Protein AF-A0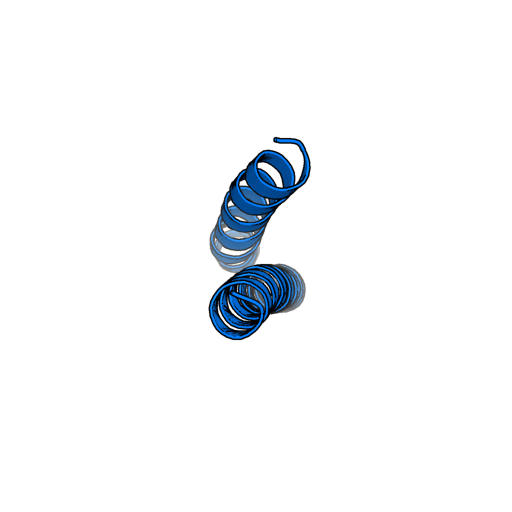A6J6JM70-F1 (afdb_monomer_lite)

Secondary structure (DSSP, 8-state):
-HHHHHHHHHHHHHHHHHHHHHHTT-HHHHHHHHHHHHHHHHHHHHHHTT-

Structure (mmCIF, N/CA/C/O backbone):
data_AF-A0A6J6JM70-F1
#
_entry.id   AF-A0A6J6JM70-F1
#
loop_
_atom_site.group_PDB
_atom_site.id
_atom_site.type_symbol
_atom_site.label_atom_id
_atom_site.label_alt_id
_atom_site.label_comp_id
_atom_site.label_asym_id
_atom_site.label_entity_id
_atom_site.label_seq_id
_atom_site.pdbx_PDB_ins_code
_atom_site.Cartn_x
_atom_site.Cartn_y
_atom_site.Cartn_z
_atom_site.occupancy
_atom_site.B_iso_or_equiv
_atom_site.auth_seq_id
_atom_site.auth_comp_id
_atom_site.auth_asym_id
_atom_site.auth_atom_id
_atom_site.pdbx_PDB_model_num
ATOM 1 N N . MET A 1 1 ? -17.434 1.425 2.855 1.00 77.62 1 MET A N 1
ATOM 2 C CA . MET A 1 1 ? -17.363 1.285 1.381 1.00 77.62 1 MET A CA 1
ATOM 3 C C . MET A 1 1 ? -16.084 1.890 0.815 1.00 77.62 1 MET A C 1
ATOM 5 O O . MET A 1 1 ? -15.294 1.139 0.263 1.00 77.62 1 MET A O 1
ATOM 9 N N . ILE A 1 2 ? -15.825 3.188 1.019 1.00 88.31 2 ILE A N 1
ATOM 10 C CA . ILE A 1 2 ? -14.614 3.874 0.516 1.00 88.31 2 ILE A CA 1
ATOM 11 C C . ILE A 1 2 ? -13.310 3.194 0.965 1.00 88.31 2 ILE A C 1
ATOM 13 O O . ILE A 1 2 ? -12.428 2.955 0.153 1.00 88.31 2 ILE A O 1
ATOM 17 N N . THR A 1 3 ? -13.196 2.802 2.235 1.00 87.50 3 THR A N 1
ATOM 18 C CA . THR A 1 3 ? -11.994 2.126 2.759 1.00 87.50 3 THR A CA 1
ATOM 19 C C . THR A 1 3 ? -11.718 0.777 2.099 1.00 87.50 3 THR A C 1
ATOM 21 O O . THR A 1 3 ? -10.564 0.441 1.856 1.00 87.50 3 THR A O 1
ATOM 24 N N . THR A 1 4 ? -12.758 0.005 1.785 1.00 89.38 4 THR A N 1
ATOM 25 C CA . THR A 1 4 ? -12.627 -1.259 1.049 1.00 89.38 4 THR A CA 1
ATOM 26 C C . THR A 1 4 ? -12.151 -1.008 -0.378 1.00 89.38 4 THR A C 1
ATOM 28 O O . THR A 1 4 ? -11.227 -1.675 -0.830 1.00 89.38 4 THR A O 1
ATOM 31 N N . L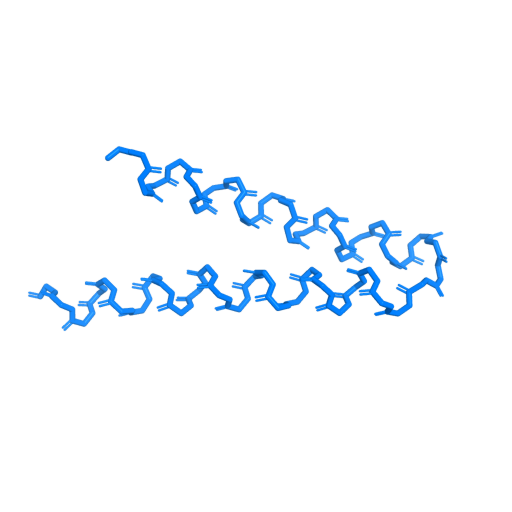EU A 1 5 ? -12.722 -0.008 -1.054 1.00 93.38 5 LEU A N 1
ATOM 32 C CA . LEU A 1 5 ? -12.309 0.384 -2.402 1.00 93.38 5 LEU A CA 1
ATOM 33 C C . LEU A 1 5 ? -10.835 0.817 -2.439 1.00 93.38 5 LEU A C 1
ATOM 35 O O . LEU A 1 5 ? -10.074 0.326 -3.264 1.00 93.38 5 LEU A O 1
ATOM 39 N N . LEU A 1 6 ? -10.408 1.661 -1.493 1.00 93.50 6 LEU A N 1
ATOM 40 C CA . LEU A 1 6 ? -9.014 2.100 -1.371 1.00 93.50 6 LEU A CA 1
ATOM 41 C C . LEU A 1 6 ? -8.044 0.934 -1.146 1.00 93.50 6 LEU A C 1
ATOM 43 O O . LEU A 1 6 ? -6.925 0.970 -1.642 1.00 93.50 6 LEU A O 1
ATOM 47 N N . ARG A 1 7 ? -8.460 -0.113 -0.425 1.00 92.94 7 ARG A N 1
ATOM 48 C CA 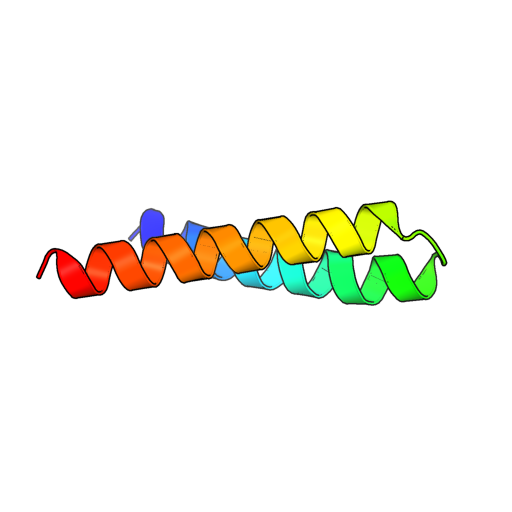. ARG A 1 7 ? -7.634 -1.315 -0.232 1.00 92.94 7 ARG A CA 1
ATOM 49 C C . ARG A 1 7 ? -7.481 -2.110 -1.512 1.00 92.94 7 ARG A C 1
ATOM 51 O O . ARG A 1 7 ? -6.373 -2.523 -1.815 1.00 92.94 7 ARG A O 1
ATOM 58 N N . ILE A 1 8 ? -8.568 -2.302 -2.256 1.00 95.38 8 ILE A N 1
ATOM 59 C CA . ILE A 1 8 ? -8.532 -3.012 -3.540 1.00 95.38 8 ILE A CA 1
ATOM 60 C C . ILE A 1 8 ? -7.614 -2.269 -4.515 1.00 95.38 8 ILE A C 1
ATOM 62 O O . ILE A 1 8 ? -6.721 -2.877 -5.098 1.00 95.38 8 ILE A O 1
ATOM 66 N N . LEU A 1 9 ? -7.774 -0.946 -4.621 1.00 96.25 9 LEU A N 1
ATOM 67 C CA . LEU A 1 9 ? -6.898 -0.103 -5.435 1.00 96.25 9 LEU A CA 1
ATOM 68 C C . LEU A 1 9 ? -5.446 -0.151 -4.950 1.00 96.25 9 LEU A C 1
ATOM 70 O O . LEU A 1 9 ? -4.541 -0.277 -5.764 1.00 96.25 9 LEU A O 1
ATOM 74 N N . GLY A 1 10 ? -5.217 -0.112 -3.637 1.00 95.88 10 GLY A N 1
ATOM 75 C CA . GLY A 1 10 ? -3.881 -0.215 -3.054 1.00 95.88 10 GLY A CA 1
ATOM 76 C C . GLY A 1 10 ? -3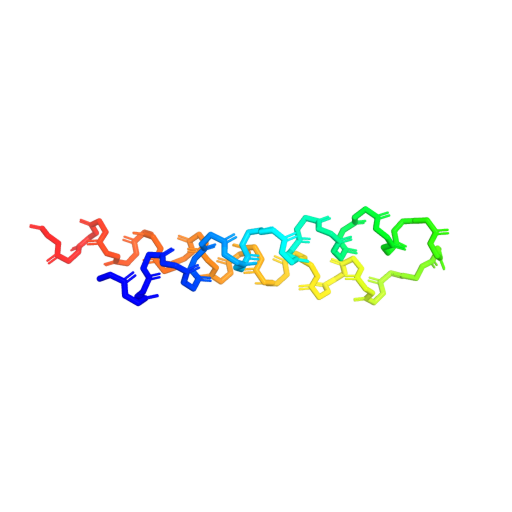.194 -1.550 -3.353 1.00 95.88 10 GLY A C 1
ATOM 77 O O . GLY A 1 10 ? -2.012 -1.557 -3.677 1.00 95.88 10 GLY A O 1
ATOM 78 N N . VAL A 1 11 ? -3.918 -2.676 -3.316 1.00 96.88 11 VAL A N 1
ATOM 79 C CA . VAL A 1 11 ? -3.364 -3.973 -3.744 1.00 96.88 11 VAL A CA 1
ATOM 80 C C . VAL A 1 11 ? -3.041 -3.949 -5.234 1.00 96.88 11 VAL A C 1
ATOM 82 O O . VAL A 1 11 ? -1.933 -4.316 -5.612 1.00 96.88 11 VAL A O 1
ATOM 85 N N . GLY A 1 12 ? -3.971 -3.480 -6.072 1.00 96.81 12 GLY A N 1
ATOM 86 C CA . GLY A 1 12 ? -3.768 -3.410 -7.520 1.00 96.81 12 GLY A CA 1
ATOM 87 C C . GLY A 1 12 ? -2.547 -2.571 -7.903 1.00 96.81 12 GLY A C 1
ATOM 88 O O . GLY A 1 12 ? -1.690 -3.041 -8.643 1.00 96.81 12 GLY A O 1
ATOM 89 N N . LEU A 1 13 ? -2.425 -1.366 -7.341 1.00 96.75 13 LEU A N 1
ATOM 90 C CA . LEU A 1 13 ? -1.285 -0.473 -7.567 1.00 96.75 13 LEU A CA 1
ATOM 91 C C . LEU A 1 13 ? 0.022 -1.042 -7.007 1.00 96.75 13 LEU A C 1
ATOM 93 O O . LEU A 1 13 ? 1.066 -0.890 -7.631 1.00 96.75 13 LEU A O 1
ATOM 97 N N . GLY A 1 14 ? -0.026 -1.712 -5.854 1.00 96.56 14 GLY A N 1
ATOM 98 C CA . GLY A 1 14 ? 1.155 -2.308 -5.234 1.00 96.56 14 GLY A CA 1
ATOM 99 C C . GLY A 1 14 ? 1.710 -3.477 -6.048 1.00 96.56 14 GLY A C 1
ATOM 100 O O . GLY A 1 14 ? 2.911 -3.540 -6.295 1.00 96.56 14 GLY A O 1
ATOM 101 N N . VAL A 1 15 ? 0.832 -4.363 -6.529 1.00 96.75 15 VAL A N 1
ATOM 102 C CA . VAL A 1 15 ? 1.208 -5.457 -7.440 1.00 96.75 15 VAL A CA 1
ATOM 103 C C . VAL A 1 15 ? 1.694 -4.903 -8.776 1.00 96.75 15 VAL A C 1
ATOM 105 O O . VAL A 1 15 ? 2.717 -5.355 -9.280 1.00 96.75 15 VAL A O 1
ATOM 108 N N . PHE A 1 16 ? 1.011 -3.898 -9.329 1.00 96.31 16 PHE A N 1
ATOM 109 C CA . PHE A 1 16 ? 1.435 -3.241 -10.564 1.00 96.31 16 PHE A CA 1
ATOM 110 C C . PHE A 1 16 ? 2.849 -2.669 -10.430 1.00 96.31 16 PHE A C 1
ATOM 112 O O . PHE A 1 16 ? 3.707 -2.974 -11.248 1.00 96.31 16 PHE A O 1
ATOM 119 N N . ALA A 1 17 ? 3.127 -1.909 -9.371 1.00 94.81 17 ALA A N 1
ATOM 120 C CA . ALA A 1 17 ? 4.453 -1.355 -9.122 1.00 94.81 17 ALA A CA 1
ATOM 121 C C . ALA A 1 17 ? 5.523 -2.447 -8.924 1.00 94.81 17 ALA A C 1
ATOM 123 O O . ALA A 1 17 ? 6.645 -2.288 -9.388 1.00 94.81 17 ALA A O 1
ATOM 124 N N . MET A 1 18 ? 5.183 -3.586 -8.310 1.00 94.75 18 MET A N 1
ATOM 125 C CA . MET A 1 18 ? 6.108 -4.722 -8.204 1.00 94.75 18 MET A CA 1
ATOM 126 C C . MET A 1 18 ? 6.463 -5.325 -9.569 1.00 94.75 18 MET A C 1
ATOM 128 O O . MET A 1 18 ? 7.639 -5.531 -9.854 1.00 94.75 18 MET A O 1
ATOM 132 N N . VAL A 1 19 ? 5.459 -5.584 -10.412 1.00 94.38 19 VAL A N 1
ATOM 133 C CA . VAL A 1 19 ? 5.650 -6.213 -11.730 1.00 94.38 19 VAL A CA 1
ATOM 134 C C . VAL A 1 19 ? 6.338 -5.257 -12.703 1.00 94.38 19 VAL A C 1
ATOM 136 O O . VAL A 1 19 ? 7.298 -5.630 -13.368 1.00 94.38 19 VAL A O 1
ATOM 139 N N . PHE A 1 20 ? 5.878 -4.007 -12.777 1.00 93.12 20 PHE A N 1
ATOM 140 C CA . PHE A 1 20 ? 6.462 -3.016 -13.680 1.00 93.12 20 PHE A CA 1
ATOM 141 C C . PHE A 1 20 ? 7.813 -2.495 -13.190 1.00 93.12 20 PHE A C 1
ATOM 143 O O . PHE A 1 20 ? 8.631 -2.119 -14.017 1.00 93.12 20 PHE A O 1
ATOM 150 N N . GLY A 1 21 ? 8.078 -2.513 -11.882 1.00 90.81 21 GLY A N 1
ATOM 151 C CA . GLY A 1 21 ? 9.407 -2.210 -11.350 1.00 90.81 21 GLY A CA 1
ATOM 152 C C . GLY A 1 21 ? 10.443 -3.269 -11.709 1.00 90.81 21 GLY A C 1
ATOM 153 O O . GLY A 1 21 ? 11.592 -2.925 -11.949 1.00 90.81 21 GLY A O 1
ATOM 154 N N . GLU A 1 22 ? 10.034 -4.537 -11.807 1.00 90.56 22 GLU A N 1
ATOM 155 C CA . GLU A 1 22 ? 10.893 -5.596 -12.348 1.00 90.56 22 GLU A CA 1
ATOM 156 C C . GLU A 1 22 ? 11.125 -5.410 -13.851 1.00 90.56 22 GLU A C 1
ATOM 158 O O . GLU A 1 22 ? 12.251 -5.499 -14.318 1.00 90.56 22 GLU A O 1
ATOM 163 N N . ALA A 1 23 ? 10.067 -5.095 -14.607 1.00 90.44 23 ALA A N 1
ATOM 164 C CA . ALA A 1 23 ? 10.160 -4.885 -16.052 1.00 90.44 23 ALA A CA 1
ATOM 165 C C . ALA A 1 23 ? 11.010 -3.661 -16.451 1.00 90.44 23 ALA A C 1
ATOM 167 O O . ALA A 1 23 ? 11.531 -3.619 -17.562 1.00 90.44 23 ALA A O 1
ATOM 168 N N . ASP A 1 24 ? 11.118 -2.670 -15.566 1.00 90.12 24 ASP A N 1
ATOM 169 C CA . ASP A 1 24 ? 11.904 -1.442 -15.739 1.00 90.12 24 ASP A CA 1
ATOM 170 C C . ASP A 1 24 ? 13.293 -1.525 -15.068 1.00 90.12 24 ASP A C 1
ATOM 172 O O . ASP A 1 24 ? 13.995 -0.520 -14.982 1.00 90.12 24 ASP A O 1
ATOM 176 N N . ASP A 1 25 ? 13.687 -2.697 -14.542 1.00 89.69 25 ASP A N 1
ATOM 177 C CA . ASP A 1 25 ? 14.916 -2.900 -13.751 1.00 89.69 25 ASP A CA 1
ATOM 178 C C . ASP A 1 25 ? 15.116 -1.831 -12.648 1.00 89.69 25 ASP A C 1
ATOM 180 O O . ASP A 1 25 ? 16.237 -1.521 -12.228 1.00 89.69 25 ASP A O 1
ATOM 184 N N . SER A 1 26 ? 14.022 -1.234 -12.158 1.00 89.69 26 SER A N 1
ATOM 185 C CA . SER A 1 26 ? 14.051 -0.107 -11.237 1.00 89.69 26 SER A CA 1
ATOM 186 C C . SER A 1 26 ? 13.675 -0.570 -9.824 1.00 89.69 26 SER A C 1
ATOM 188 O O . SER A 1 26 ? 12.494 -0.682 -9.465 1.00 89.69 26 SER A O 1
ATOM 190 N N . PRO A 1 27 ? 14.671 -0.794 -8.938 1.00 88.75 27 PRO A N 1
ATOM 191 C CA . PRO A 1 27 ? 14.412 -1.313 -7.593 1.00 88.75 27 PRO A CA 1
ATOM 192 C C . PRO A 1 27 ? 13.557 -0.355 -6.748 1.00 88.75 27 PRO A C 1
ATOM 194 O O . PRO A 1 27 ? 12.915 -0.765 -5.781 1.00 88.75 27 PRO A O 1
ATOM 197 N N . GLY A 1 28 ? 13.506 0.929 -7.119 1.00 94.12 28 GLY A N 1
ATOM 198 C CA . GLY A 1 28 ? 12.660 1.928 -6.472 1.00 94.12 28 GLY A CA 1
ATOM 199 C C . GLY A 1 28 ? 11.164 1.675 -6.672 1.00 94.12 28 GLY A C 1
ATOM 200 O O . GLY A 1 28 ? 10.405 1.756 -5.705 1.00 94.12 28 GLY A O 1
ATOM 201 N N . LEU A 1 29 ? 10.730 1.335 -7.891 1.00 93.06 29 LEU A N 1
ATOM 202 C CA . LEU A 1 29 ? 9.313 1.106 -8.186 1.00 93.06 29 LEU A CA 1
ATOM 203 C C . LEU A 1 29 ? 8.812 -0.174 -7.498 1.00 93.06 29 LEU A C 1
ATOM 205 O O . LEU A 1 29 ? 7.747 -0.156 -6.875 1.00 93.06 29 LEU A O 1
ATOM 209 N N . GLN A 1 30 ? 9.635 -1.227 -7.477 1.00 94.94 30 GLN A N 1
ATOM 210 C CA . GLN A 1 30 ? 9.387 -2.417 -6.655 1.00 94.94 30 GLN A CA 1
ATOM 211 C C . GLN A 1 30 ? 9.307 -2.082 -5.159 1.00 94.94 30 GLN A C 1
ATOM 213 O O . GLN A 1 30 ? 8.365 -2.495 -4.480 1.00 94.94 30 GLN A O 1
ATOM 218 N N . GLY A 1 31 ? 10.246 -1.285 -4.639 1.00 95.56 31 GLY A N 1
ATOM 219 C CA . GLY A 1 31 ? 10.248 -0.858 -3.238 1.00 95.56 31 GLY A CA 1
ATOM 220 C C . GLY A 1 31 ? 8.971 -0.110 -2.841 1.00 95.56 31 GLY A C 1
ATOM 221 O O . GLY A 1 31 ? 8.379 -0.392 -1.796 1.00 95.56 31 GLY A O 1
ATOM 222 N N . ILE A 1 32 ? 8.488 0.792 -3.702 1.00 96.06 32 ILE A N 1
ATOM 223 C CA . ILE A 1 32 ? 7.212 1.493 -3.503 1.00 96.06 32 ILE A CA 1
ATOM 224 C C . ILE A 1 32 ? 6.043 0.500 -3.517 1.00 96.06 32 ILE A C 1
ATOM 226 O O . ILE A 1 32 ? 5.175 0.573 -2.643 1.00 96.06 32 ILE A O 1
ATOM 230 N N . GLY A 1 33 ? 6.035 -0.453 -4.453 1.00 96.31 33 GLY A N 1
ATOM 231 C CA . GLY A 1 33 ? 5.028 -1.512 -4.518 1.00 96.31 33 GLY A CA 1
ATOM 232 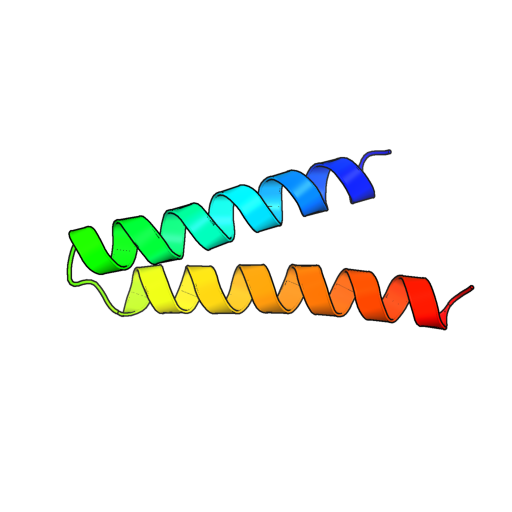C C . GLY A 1 33 ? 4.950 -2.330 -3.228 1.00 96.31 33 GLY A C 1
ATOM 233 O O . GLY A 1 33 ? 3.867 -2.497 -2.662 1.00 96.31 33 GLY A O 1
ATOM 234 N N . MET A 1 34 ? 6.100 -2.750 -2.694 1.00 96.56 34 MET A N 1
ATOM 235 C CA . MET A 1 34 ? 6.197 -3.449 -1.4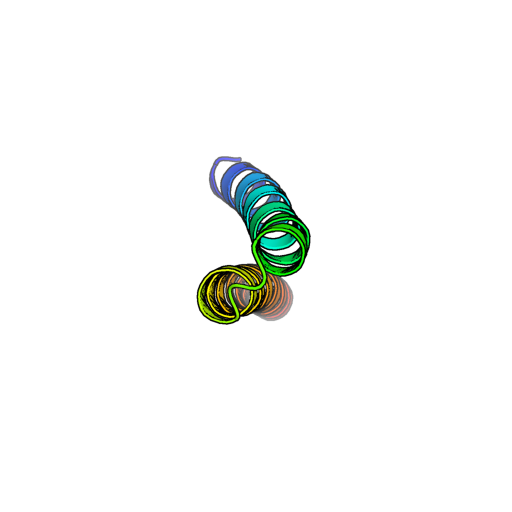10 1.00 96.56 34 MET A CA 1
ATOM 236 C C . MET A 1 34 ? 5.625 -2.636 -0.247 1.00 96.56 34 MET A C 1
ATOM 238 O O . MET A 1 34 ? 4.823 -3.159 0.531 1.00 96.56 34 MET A O 1
ATOM 242 N N . ILE A 1 35 ? 6.018 -1.365 -0.116 1.00 97.06 35 ILE A N 1
ATOM 243 C CA . ILE A 1 35 ? 5.545 -0.492 0.969 1.00 97.06 35 ILE A CA 1
ATOM 244 C C . ILE A 1 35 ? 4.025 -0.332 0.898 1.00 97.06 35 ILE A C 1
ATOM 246 O O . ILE A 1 35 ? 3.341 -0.420 1.922 1.00 97.06 35 ILE A O 1
ATOM 250 N N . LEU A 1 36 ? 3.482 -0.139 -0.306 1.00 96.56 36 LEU A N 1
ATOM 251 C CA . LEU A 1 36 ? 2.048 0.024 -0.513 1.00 96.56 36 LEU A CA 1
ATOM 252 C C . LEU A 1 36 ? 1.278 -1.241 -0.108 1.00 96.56 36 LEU A C 1
ATOM 254 O O . LEU A 1 36 ? 0.298 -1.157 0.637 1.00 96.56 36 LEU A O 1
ATOM 258 N N . LEU A 1 37 ? 1.754 -2.420 -0.526 1.00 96.69 37 LEU A N 1
ATOM 259 C CA . LEU A 1 37 ? 1.165 -3.703 -0.134 1.00 96.69 37 LEU A CA 1
ATOM 260 C C . LEU A 1 37 ? 1.217 -3.898 1.383 1.00 96.69 37 LEU A C 1
ATOM 262 O O . LEU A 1 37 ? 0.191 -4.203 1.997 1.00 96.69 37 LEU A O 1
ATOM 266 N N . ALA A 1 38 ? 2.369 -3.652 2.009 1.00 96.38 38 ALA A N 1
ATOM 267 C CA . ALA A 1 38 ? 2.531 -3.756 3.456 1.00 96.38 38 ALA A CA 1
ATOM 268 C C . ALA A 1 38 ? 1.563 -2.829 4.211 1.00 96.38 38 ALA A C 1
ATOM 270 O O . ALA A 1 38 ? 0.935 -3.251 5.184 1.00 96.38 38 ALA A O 1
ATOM 271 N N . ALA A 1 39 ? 1.370 -1.595 3.739 1.00 94.69 39 ALA A N 1
ATOM 272 C CA . ALA A 1 39 ? 0.427 -0.647 4.328 1.00 94.69 39 ALA A CA 1
ATOM 273 C C . ALA A 1 39 ? -1.031 -1.131 4.229 1.00 94.69 39 ALA A C 1
ATOM 275 O O . ALA A 1 39 ? -1.801 -1.011 5.191 1.00 94.69 39 ALA A O 1
ATOM 276 N N . VAL A 1 40 ? -1.419 -1.722 3.093 1.00 94.62 40 VAL A N 1
ATOM 277 C CA . VAL A 1 40 ? -2.758 -2.300 2.917 1.00 94.62 40 VAL A CA 1
ATOM 278 C C . VAL A 1 40 ? -2.967 -3.488 3.855 1.00 94.62 40 VAL A C 1
ATOM 280 O O . VAL A 1 40 ? -3.981 -3.531 4.560 1.00 94.62 40 VAL A O 1
ATOM 283 N N . PHE A 1 41 ? -2.006 -4.412 3.937 1.00 94.00 41 PHE A N 1
ATOM 284 C CA . PHE A 1 41 ? -2.073 -5.545 4.863 1.00 94.00 41 PHE A CA 1
ATOM 285 C C . PHE A 1 41 ? -2.126 -5.087 6.320 1.00 94.00 41 PHE A C 1
ATOM 287 O O . PHE A 1 41 ? -2.987 -5.536 7.077 1.00 94.00 41 PHE A O 1
ATOM 294 N N . PHE A 1 42 ? -1.289 -4.130 6.713 1.00 93.31 42 PHE A N 1
ATOM 295 C CA . PHE A 1 42 ? -1.314 -3.559 8.057 1.00 93.31 42 PHE A CA 1
ATOM 296 C C . PHE A 1 42 ? -2.682 -2.950 8.400 1.00 93.31 42 PHE A C 1
ATOM 298 O O . PHE A 1 42 ? -3.223 -3.174 9.486 1.00 93.31 42 PHE A O 1
ATOM 305 N N . SER A 1 43 ? -3.297 -2.232 7.455 1.00 89.94 43 SER A N 1
ATOM 306 C CA . SER A 1 43 ? -4.655 -1.697 7.601 1.00 89.94 43 SER A CA 1
ATOM 307 C C . SER A 1 43 ? -5.695 -2.805 7.806 1.00 89.94 43 SER A C 1
ATOM 309 O O . SER A 1 43 ? -6.605 -2.646 8.627 1.00 89.94 43 SER A O 1
ATOM 311 N N . LEU A 1 44 ? -5.574 -3.935 7.101 1.00 87.44 44 LEU A N 1
ATOM 312 C CA . LEU A 1 44 ? -6.441 -5.102 7.292 1.00 87.44 44 LEU A CA 1
ATOM 313 C C . LEU A 1 44 ? -6.289 -5.680 8.703 1.00 87.44 44 LEU A C 1
ATOM 315 O O . LEU A 1 44 ? -7.292 -5.805 9.407 1.00 87.44 44 LEU A O 1
ATOM 319 N N . PHE A 1 45 ? -5.057 -5.932 9.153 1.00 87.38 45 PHE A N 1
ATOM 320 C CA . PHE A 1 45 ? -4.780 -6.448 10.498 1.00 87.38 45 PHE A CA 1
ATOM 321 C C . PHE A 1 45 ? -5.317 -5.530 11.599 1.00 87.38 45 PHE A C 1
ATOM 323 O O . PHE A 1 45 ? -5.940 -6.000 12.553 1.00 87.38 45 PHE A O 1
ATOM 330 N N . LYS A 1 46 ? -5.146 -4.212 11.449 1.00 84.25 46 LYS A N 1
ATOM 331 C CA . LYS A 1 46 ? -5.679 -3.226 12.397 1.00 84.25 46 LYS A CA 1
ATOM 332 C C . LYS A 1 46 ? -7.206 -3.251 12.468 1.00 84.25 46 LYS A C 1
ATOM 334 O O . LYS A 1 46 ? -7.753 -3.029 13.544 1.00 84.25 46 LYS A O 1
ATOM 339 N N . ILE A 1 47 ? -7.897 -3.516 11.355 1.00 76.50 47 ILE A N 1
ATOM 340 C CA . ILE A 1 47 ? -9.360 -3.661 11.365 1.00 76.50 47 ILE A CA 1
ATOM 341 C C . ILE A 1 47 ? -9.793 -4.953 12.049 1.00 76.50 47 ILE A C 1
ATOM 343 O O . ILE A 1 47 ? -10.722 -4.900 12.848 1.00 76.50 47 ILE A O 1
ATOM 347 N N . VAL A 1 48 ? -9.127 -6.078 11.779 1.00 74.75 48 VAL A N 1
ATOM 348 C CA . VAL A 1 48 ? -9.460 -7.361 12.420 1.00 74.75 48 VAL A CA 1
ATOM 349 C C . VAL A 1 48 ? -9.304 -7.266 13.937 1.00 74.75 48 VAL A C 1
ATOM 351 O O . VAL A 1 48 ? -10.178 -7.717 14.657 1.00 74.75 48 VAL A O 1
ATOM 354 N N . LYS A 1 49 ? -8.243 -6.611 14.423 1.00 74.44 49 LYS A N 1
ATOM 355 C CA . LYS A 1 49 ? -7.985 -6.416 15.861 1.00 74.44 49 LYS A CA 1
ATOM 356 C C . LYS A 1 49 ? -8.900 -5.397 16.554 1.00 74.44 49 LYS A C 1
ATOM 358 O O . LYS A 1 49 ? -8.878 -5.321 17.777 1.00 74.44 49 LYS A O 1
ATOM 363 N N . ARG A 1 50 ? -9.608 -4.549 15.802 1.00 68.56 50 ARG A N 1
ATOM 364 C CA . ARG A 1 50 ? -10.531 -3.537 16.351 1.00 68.56 50 ARG A CA 1
ATOM 365 C C . ARG A 1 50 ? -11.990 -3.997 16.391 1.00 68.56 50 ARG A C 1
ATOM 367 O O . ARG A 1 50 ? -12.821 -3.244 16.894 1.00 68.56 50 ARG A O 1
ATOM 374 N N . LYS A 1 51 ? -12.291 -5.164 15.827 1.00 51.38 51 LYS A N 1
ATOM 375 C CA . LYS A 1 51 ? -13.560 -5.864 16.017 1.00 51.38 51 LYS A CA 1
ATOM 376 C C . LYS A 1 51 ? -13.418 -6.872 17.144 1.00 51.38 51 LYS A C 1
ATOM 378 O O . LYS A 1 51 ? -14.452 -7.102 17.798 1.00 51.38 51 LYS A O 1
#

Foldseek 3Di:
DVLVVVLVVLLVCLVVLLVVCVVVVNVVSPVVSVVSNVVSVVVVVVVVVVD

Radius of gyration: 12.32 Å; chains: 1; bounding box: 32×11×32 Å

pLDDT: mean 90.63, std 8.55, range [51.38, 97.06]

Organism: NCBI:txid449393

Sequence (51 aa):
MITTLLRILGVGLGVFAMVFGEADDSPGLQGIGMILLAAVFFSLFKIVKRK